Protein AF-A0AAN5HYY8-F1 (afdb_monomer)

Sequence (118 aa):
SGDLLYPIIFTPAMICFRVLIEAVMAIPIGYFVGYDKEEIKSQIMAHLHGGFVFDTQRKRILECFSRFFYHSSMFIYDFRVLAIHPCLWDVSACWTGYPFQVVDDDIWFVVRYGMKFY

pLDDT: mean 82.87, std 8.52, range [39.41, 90.94]

Secondary structure (DSSP, 8-state):
--TTHHHHHHHHHHHHHHHHHIIIIIHHHHHHHTS--S-HHHHHHHIIIIITSS--HHHHHHHHHHHHHHHHHHHHHHHHHHHHSGGGT-TTGGGTTTTS----HHHHHHHHHGGGG-

Solvent-accessible surface area (backbone atoms only — not comparable to full-atom values): 6981 Å² total; per-residue (Å²): 133,65,81,68,52,53,58,64,64,47,45,62,57,51,48,54,53,49,54,51,48,40,48,69,47,48,48,54,50,36,42,75,75,60,78,49,92,68,61,67,69,60,54,38,52,43,42,74,75,53,52,74,74,54,96,41,74,68,43,55,53,47,49,52,48,51,52,50,48,54,52,50,54,51,49,54,51,40,51,52,56,46,71,70,38,63,48,73,83,34,71,71,60,68,57,60,56,67,92,78,50,89,75,55,71,69,58,52,46,33,62,73,58,55,48,73,84,108

Organism: NCBI:txid1317129

Radius of gyration: 19.89 Å; Cα contacts (8 Å, |Δi|>4): 52; chains: 1; bounding box: 47×26×50 Å

Foldseek 3Di:
DCPVVVCVVVVVVVVVVLLVCCLPPVLVVCVVVPVDPDDSVVVSVCSVVCVCPDPDPSNVSSVVVSVVVVLVVLVVLLVVVLVPDVCNVDVVSVPVPPPPDDDDPSNVCCVVPVVVVD

Mean predicted aligned error: 7.83 Å

Structure (mmCIF, N/CA/C/O backbone):
data_AF-A0AAN5HYY8-F1
#
_entry.id   AF-A0AAN5HYY8-F1
#
loop_
_atom_site.group_PDB
_atom_site.id
_atom_site.type_symbol
_atom_site.label_atom_id
_atom_site.label_alt_id
_atom_site.label_comp_id
_atom_site.label_asym_id
_atom_site.label_entity_id
_atom_site.label_seq_id
_atom_site.pdbx_PDB_ins_code
_atom_site.Cartn_x
_atom_site.Cartn_y
_atom_site.Cartn_z
_atom_site.occupancy
_atom_site.B_iso_or_equiv
_atom_site.auth_seq_id
_atom_site.auth_comp_id
_atom_site.auth_asym_id
_atom_site.auth_atom_id
_atom_site.pdbx_PDB_model_num
ATOM 1 N N . SER A 1 1 ? 24.253 12.685 3.478 1.00 56.16 1 SER A N 1
ATOM 2 C CA . SER A 1 1 ? 23.446 12.990 4.682 1.00 56.16 1 SER A CA 1
ATOM 3 C C . SER A 1 1 ? 21.971 13.302 4.408 1.00 56.16 1 SER A C 1
ATOM 5 O O . SER A 1 1 ? 21.238 13.479 5.370 1.00 56.16 1 SER A O 1
ATOM 7 N N . GLY A 1 2 ? 21.507 13.361 3.146 1.00 61.28 2 GLY A N 1
ATOM 8 C CA . GLY A 1 2 ? 20.095 13.623 2.808 1.00 61.28 2 GLY A CA 1
ATOM 9 C C . GLY A 1 2 ? 19.192 12.381 2.767 1.00 61.28 2 GLY A C 1
ATOM 10 O O . GLY A 1 2 ? 17.995 12.501 3.000 1.00 61.28 2 GLY A O 1
ATOM 11 N N . ASP A 1 3 ? 19.756 11.187 2.562 1.00 65.94 3 ASP A N 1
ATOM 12 C CA . ASP A 1 3 ? 18.977 9.948 2.381 1.00 65.94 3 ASP A CA 1
ATOM 13 C C . ASP A 1 3 ? 18.209 9.497 3.630 1.00 65.94 3 ASP A C 1
ATOM 15 O O . ASP A 1 3 ? 17.238 8.757 3.522 1.00 65.94 3 ASP A O 1
ATOM 19 N N . LEU A 1 4 ? 18.602 9.970 4.818 1.00 70.62 4 LEU A N 1
ATOM 20 C CA . LEU A 1 4 ? 17.905 9.666 6.071 1.00 70.62 4 LEU A CA 1
ATOM 21 C C . LEU A 1 4 ? 16.701 10.586 6.331 1.00 70.62 4 LEU A C 1
ATOM 23 O O . LEU A 1 4 ? 15.784 10.202 7.050 1.00 70.62 4 LEU A O 1
ATOM 27 N N . LEU A 1 5 ? 16.685 11.795 5.758 1.00 78.44 5 LEU A N 1
ATOM 28 C CA . LEU A 1 5 ? 15.610 12.771 5.981 1.00 78.44 5 LEU A CA 1
ATOM 29 C C . LEU A 1 5 ? 14.353 12.425 5.183 1.00 78.44 5 LEU A C 1
ATOM 31 O O . LEU A 1 5 ? 13.244 12.587 5.689 1.00 78.44 5 LEU A O 1
ATOM 35 N N . TYR A 1 6 ? 14.526 11.892 3.971 1.00 81.56 6 TYR A N 1
ATOM 36 C CA . TYR A 1 6 ? 13.427 11.418 3.132 1.00 81.56 6 TYR A CA 1
ATOM 37 C C . TYR A 1 6 ? 12.495 10.443 3.871 1.00 81.56 6 TYR A C 1
ATOM 39 O O . TYR A 1 6 ? 11.317 10.762 4.023 1.00 81.56 6 TYR A O 1
ATOM 47 N N . PRO A 1 7 ? 12.959 9.303 4.416 1.00 84.44 7 PRO A N 1
ATOM 48 C CA . PRO A 1 7 ? 12.065 8.381 5.105 1.00 84.44 7 PRO A CA 1
ATOM 49 C C . PRO A 1 7 ? 11.397 9.021 6.326 1.00 84.44 7 PRO A C 1
ATOM 51 O O . PRO A 1 7 ? 10.219 8.767 6.550 1.00 84.44 7 PRO A O 1
ATOM 54 N N . ILE A 1 8 ? 12.074 9.899 7.072 1.00 86.38 8 ILE A N 1
ATOM 55 C CA . ILE A 1 8 ? 11.485 10.562 8.249 1.00 86.38 8 ILE A CA 1
ATOM 56 C C . ILE A 1 8 ? 10.302 11.455 7.858 1.00 86.38 8 ILE A C 1
ATOM 58 O O . ILE A 1 8 ? 9.281 11.447 8.542 1.00 86.38 8 ILE A O 1
ATOM 62 N N . ILE A 1 9 ? 10.411 12.192 6.751 1.00 87.06 9 ILE A N 1
ATOM 63 C CA . ILE A 1 9 ? 9.356 13.104 6.285 1.00 87.06 9 ILE A CA 1
ATOM 64 C C . ILE A 1 9 ? 8.207 12.330 5.625 1.00 87.06 9 ILE A C 1
ATOM 66 O O . ILE A 1 9 ? 7.039 12.656 5.832 1.00 87.06 9 ILE A O 1
ATOM 70 N N . PHE A 1 10 ? 8.515 11.280 4.861 1.00 87.44 10 PHE A N 1
ATOM 71 C CA . PHE A 1 10 ? 7.502 10.497 4.150 1.00 87.44 10 PHE A CA 1
ATOM 72 C C . PHE A 1 10 ? 6.746 9.513 5.054 1.00 87.44 10 PHE A C 1
ATOM 74 O O . PHE A 1 10 ? 5.570 9.245 4.811 1.00 87.44 10 PHE A O 1
ATOM 81 N N . THR A 1 11 ? 7.371 9.011 6.123 1.00 87.81 11 THR A N 1
ATOM 82 C CA . THR A 1 11 ? 6.746 8.061 7.062 1.00 87.81 11 THR A CA 1
ATOM 83 C C . THR A 1 11 ? 5.407 8.547 7.637 1.00 87.81 11 THR A C 1
ATOM 85 O O . THR A 1 11 ? 4.436 7.799 7.530 1.00 87.81 11 THR A O 1
ATOM 88 N N . PRO A 1 12 ? 5.271 9.759 8.212 1.00 89.56 12 PRO A N 1
ATOM 89 C CA . PRO A 1 12 ? 3.988 10.216 8.747 1.00 89.56 12 PRO A CA 1
ATOM 90 C C . PRO A 1 12 ? 2.911 10.324 7.661 1.00 89.56 12 PRO A C 1
ATOM 92 O O . PRO A 1 12 ? 1.778 9.909 7.890 1.00 89.56 12 PRO A O 1
ATOM 95 N N . ALA A 1 13 ? 3.262 10.789 6.458 1.00 89.44 13 ALA A N 1
ATOM 96 C CA . ALA A 1 13 ? 2.329 10.830 5.333 1.00 89.44 13 ALA A CA 1
ATOM 97 C C . ALA A 1 13 ? 1.856 9.418 4.936 1.00 89.44 13 ALA A C 1
ATOM 99 O O . ALA A 1 13 ? 0.659 9.190 4.751 1.00 89.44 13 ALA A O 1
ATOM 100 N N . MET A 1 14 ? 2.776 8.450 4.882 1.00 87.75 14 MET A N 1
ATOM 101 C CA . MET A 1 14 ? 2.452 7.048 4.607 1.00 87.75 14 MET A CA 1
ATOM 102 C C . MET A 1 14 ? 1.589 6.412 5.702 1.00 87.75 14 MET A C 1
ATOM 104 O O . MET A 1 14 ? 0.680 5.646 5.388 1.00 87.75 14 MET A O 1
ATOM 108 N N . ILE A 1 15 ? 1.837 6.730 6.976 1.00 89.31 15 ILE A N 1
ATOM 109 C CA . ILE A 1 15 ? 1.021 6.245 8.097 1.00 89.31 15 ILE A CA 1
ATOM 110 C C . ILE A 1 15 ? -0.398 6.811 8.003 1.00 89.31 15 ILE A C 1
ATOM 112 O O . ILE A 1 15 ? -1.355 6.048 8.122 1.00 89.31 15 ILE A O 1
ATOM 116 N N . CYS A 1 16 ? -0.556 8.108 7.725 1.00 89.50 16 CYS A N 1
ATOM 117 C CA . CYS A 1 16 ? -1.872 8.714 7.518 1.00 89.50 16 CYS A CA 1
ATOM 118 C C . CYS A 1 16 ? -2.622 8.044 6.361 1.00 89.50 16 CYS A C 1
ATOM 120 O O . CYS A 1 16 ? -3.775 7.646 6.517 1.00 89.50 16 CYS A O 1
ATOM 122 N N . PHE A 1 17 ? -1.955 7.857 5.221 1.00 90.31 17 PHE A N 1
ATOM 123 C CA . PHE A 1 17 ? -2.533 7.168 4.068 1.00 90.31 17 PHE A CA 1
ATOM 124 C C . PHE A 1 17 ? -2.967 5.737 4.407 1.00 90.31 17 PHE A C 1
ATOM 126 O O . PHE A 1 17 ? -4.071 5.315 4.062 1.00 90.31 17 PHE A O 1
ATOM 133 N N . ARG A 1 18 ? -2.133 5.010 5.153 1.00 89.31 18 ARG A N 1
ATOM 134 C CA . ARG A 1 18 ? -2.441 3.662 5.628 1.00 89.31 18 ARG A CA 1
ATOM 135 C C . ARG A 1 18 ? -3.675 3.636 6.532 1.00 89.31 18 ARG A C 1
ATOM 137 O O . ARG A 1 18 ? -4.548 2.804 6.310 1.00 89.31 18 ARG A O 1
ATOM 144 N N . VAL A 1 19 ? -3.765 4.534 7.514 1.00 90.56 19 VAL A N 1
ATOM 145 C CA . VAL A 1 19 ? -4.925 4.625 8.422 1.00 90.56 19 VAL A CA 1
ATOM 146 C C . VAL A 1 19 ? -6.204 4.937 7.641 1.00 90.56 19 VAL A C 1
ATOM 148 O O . VAL A 1 19 ? -7.249 4.354 7.918 1.00 90.56 19 VAL A O 1
ATOM 151 N N . LEU A 1 20 ? -6.127 5.793 6.618 1.00 90.94 20 LEU A N 1
ATOM 152 C CA . LEU A 1 20 ? -7.268 6.087 5.748 1.00 90.94 20 LEU A CA 1
ATOM 153 C C . LEU A 1 20 ? -7.698 4.869 4.921 1.00 90.94 20 LEU A C 1
ATOM 155 O O . LEU A 1 20 ? -8.892 4.591 4.837 1.00 90.94 20 LEU A O 1
ATOM 159 N N . ILE A 1 21 ? -6.759 4.108 4.352 1.00 90.88 21 ILE A N 1
ATOM 160 C CA . ILE A 1 21 ? -7.076 2.862 3.633 1.00 90.88 21 ILE A CA 1
ATOM 161 C C . ILE A 1 21 ? -7.698 1.821 4.568 1.00 90.88 21 ILE A C 1
ATOM 163 O O . ILE A 1 21 ? -8.704 1.201 4.213 1.00 90.88 21 ILE A O 1
ATOM 167 N N . GLU A 1 22 ? -7.112 1.625 5.753 1.00 90.88 22 GLU A N 1
ATOM 168 C CA . GLU A 1 22 ? -7.636 0.703 6.764 1.00 90.88 22 GLU A CA 1
ATOM 169 C C . GLU A 1 22 ? -9.076 1.110 7.145 1.00 90.88 22 GLU A C 1
ATOM 171 O O . GLU A 1 22 ? -9.978 0.272 7.136 1.00 90.88 22 GLU A O 1
ATOM 176 N N . ALA A 1 23 ? -9.331 2.404 7.356 1.00 90.00 23 ALA A N 1
ATOM 177 C CA . ALA A 1 23 ? -10.654 2.923 7.696 1.00 90.00 23 ALA A CA 1
ATOM 178 C C . ALA A 1 23 ? -11.694 2.817 6.562 1.00 90.00 23 ALA A C 1
ATOM 180 O O . ALA A 1 23 ? -12.842 2.458 6.821 1.00 90.00 23 ALA A O 1
ATOM 181 N N . VAL A 1 24 ? -11.319 3.141 5.320 1.00 90.69 24 VAL A N 1
ATOM 182 C CA . VAL A 1 24 ? -12.258 3.252 4.186 1.00 90.69 24 VAL A CA 1
ATOM 183 C C . VAL A 1 24 ? -12.507 1.915 3.496 1.00 90.69 24 VAL A C 1
ATOM 185 O O . VAL A 1 24 ? -13.613 1.678 3.020 1.00 90.69 24 VAL A O 1
ATOM 188 N N . MET A 1 25 ? -11.504 1.039 3.421 1.00 90.94 25 MET A N 1
ATOM 189 C CA . MET A 1 25 ? -11.624 -0.237 2.710 1.00 90.94 25 MET A CA 1
ATOM 190 C C . MET A 1 25 ? -11.611 -1.423 3.664 1.00 90.94 25 MET A C 1
ATOM 192 O O . MET A 1 25 ? -12.522 -2.247 3.623 1.00 90.94 25 MET A O 1
ATOM 196 N N . ALA A 1 26 ? -10.618 -1.508 4.549 1.00 89.56 26 ALA A N 1
ATOM 197 C CA . ALA A 1 26 ? -10.414 -2.717 5.341 1.00 89.56 26 ALA A CA 1
ATOM 198 C C . ALA A 1 26 ? -11.535 -2.951 6.367 1.00 89.56 26 ALA A C 1
ATOM 200 O O . ALA A 1 26 ? -12.036 -4.070 6.466 1.00 89.56 26 ALA A O 1
ATOM 201 N N . ILE A 1 27 ? -11.968 -1.908 7.089 1.00 89.38 27 ILE A N 1
ATOM 202 C CA . ILE A 1 27 ? -13.058 -2.016 8.077 1.00 89.38 27 ILE A CA 1
ATOM 203 C C . ILE A 1 27 ? -14.397 -2.381 7.404 1.00 89.38 27 ILE A C 1
ATOM 205 O O . ILE A 1 27 ? -15.021 -3.349 7.846 1.00 89.38 27 ILE A O 1
ATOM 209 N N . PRO A 1 28 ? -14.844 -1.713 6.318 1.00 89.50 28 PRO A N 1
ATOM 210 C CA . PRO A 1 28 ? -16.071 -2.115 5.629 1.00 89.50 28 PRO A CA 1
ATOM 211 C C . PRO A 1 28 ? -16.008 -3.529 5.050 1.00 89.50 28 PRO A C 1
ATOM 213 O O . PRO A 1 28 ? -16.965 -4.286 5.204 1.00 89.50 28 PRO A O 1
ATOM 216 N N . ILE A 1 29 ? -14.884 -3.920 4.438 1.00 89.38 29 ILE A N 1
ATOM 217 C CA . ILE A 1 29 ? -14.694 -5.290 3.937 1.00 89.38 29 ILE A CA 1
ATOM 218 C C . ILE A 1 29 ? -14.780 -6.293 5.096 1.00 89.38 29 ILE A C 1
ATOM 220 O O . ILE A 1 29 ? -15.477 -7.298 4.978 1.00 89.38 29 ILE A O 1
ATOM 224 N N . GLY A 1 30 ? -14.146 -6.005 6.236 1.00 87.38 30 GLY A N 1
ATOM 225 C CA . GLY A 1 30 ? -14.229 -6.835 7.440 1.00 87.38 30 GLY A CA 1
ATOM 226 C C . GLY A 1 30 ? -15.662 -7.000 7.957 1.00 87.38 30 GLY A C 1
ATOM 227 O O . GLY A 1 30 ? -16.058 -8.110 8.317 1.00 87.38 30 GLY A O 1
ATOM 228 N N . TYR A 1 31 ? -16.466 -5.934 7.918 1.00 86.88 31 TYR A N 1
ATOM 229 C CA . TYR A 1 31 ? -17.888 -5.991 8.261 1.00 86.88 31 TYR A CA 1
ATOM 230 C C . TYR A 1 31 ? -18.686 -6.873 7.289 1.00 86.88 31 TYR A C 1
ATOM 232 O O . TYR A 1 31 ? -19.443 -7.732 7.735 1.00 86.88 31 TYR A O 1
ATOM 240 N N . PHE A 1 32 ? -18.482 -6.729 5.973 1.00 87.25 32 PHE A N 1
ATOM 241 C CA . PHE A 1 32 ? -19.158 -7.567 4.969 1.00 87.25 32 PHE A CA 1
ATOM 242 C C . PHE A 1 32 ? -18.780 -9.049 5.067 1.00 87.25 32 PHE A C 1
ATOM 244 O O . PHE A 1 32 ? -19.620 -9.913 4.827 1.00 87.25 32 PHE A O 1
ATOM 251 N N . VAL A 1 33 ? -17.536 -9.350 5.445 1.00 88.19 33 VAL A N 1
ATOM 252 C CA . VAL A 1 33 ? -17.065 -10.723 5.695 1.00 88.19 33 VAL A CA 1
ATOM 253 C C . VAL A 1 33 ? -17.603 -11.275 7.029 1.00 88.19 33 VAL A C 1
ATOM 255 O O . VAL A 1 33 ? -17.581 -12.482 7.253 1.00 88.19 33 VAL A O 1
ATOM 258 N N . GLY A 1 34 ? -18.141 -10.418 7.903 1.00 84.88 34 GLY A N 1
ATOM 259 C CA . GLY A 1 34 ? -18.726 -10.809 9.187 1.00 84.88 34 GLY A CA 1
ATOM 260 C C . GLY A 1 34 ? -17.711 -10.958 10.322 1.00 84.88 34 GLY A C 1
ATOM 261 O O . GLY A 1 34 ? -18.014 -11.608 11.322 1.00 84.88 34 GLY A O 1
ATOM 262 N N . TYR A 1 35 ? -16.518 -10.364 10.188 1.00 78.25 35 TYR A N 1
ATOM 263 C CA . TYR A 1 35 ? -15.490 -10.386 11.237 1.00 78.25 35 TYR A CA 1
ATOM 264 C C . TYR A 1 35 ? -15.897 -9.595 12.484 1.00 78.25 35 TYR A C 1
ATOM 266 O O . TYR A 1 35 ? -15.512 -9.966 13.589 1.00 78.25 35 TYR A O 1
ATOM 274 N N . ASP A 1 36 ? -16.694 -8.538 12.317 1.00 75.00 36 ASP A N 1
ATOM 275 C CA . ASP A 1 36 ? -17.148 -7.675 13.403 1.00 75.00 36 ASP A CA 1
ATOM 276 C C . ASP A 1 36 ? -18.651 -7.397 13.293 1.00 75.00 36 ASP A C 1
ATOM 278 O O . ASP A 1 36 ? -19.164 -7.076 12.222 1.00 75.00 36 ASP A O 1
ATOM 282 N N . LYS A 1 37 ? -19.359 -7.500 14.424 1.00 75.62 37 LYS A N 1
ATOM 283 C CA . LYS A 1 37 ? -20.817 -7.280 14.520 1.00 75.62 37 LYS A CA 1
ATOM 284 C C . LYS A 1 37 ? -21.195 -5.860 14.954 1.00 75.62 37 LYS A C 1
ATOM 286 O O . LYS A 1 37 ? -22.376 -5.537 15.030 1.00 75.62 37 LYS A O 1
ATOM 291 N N . GLU A 1 38 ? -20.206 -5.034 15.282 1.00 81.38 38 GLU A N 1
ATOM 292 C CA . GLU A 1 38 ? -20.409 -3.656 15.727 1.00 81.38 38 GLU A CA 1
ATOM 293 C C . GLU A 1 38 ? -20.770 -2.733 14.560 1.00 81.38 38 GLU A C 1
ATOM 295 O O . GLU A 1 38 ? -20.424 -2.989 13.406 1.00 81.38 38 GLU A O 1
ATOM 300 N N . GLU A 1 39 ? -21.418 -1.609 14.861 1.00 86.50 39 GLU A N 1
ATOM 301 C CA . GLU A 1 39 ? -21.736 -0.600 13.855 1.00 86.50 39 GLU A CA 1
ATOM 302 C C . GLU A 1 39 ? -20.458 -0.046 13.201 1.00 86.50 39 GLU A C 1
ATOM 304 O O . GLU A 1 39 ? -19.555 0.446 13.883 1.00 86.50 39 G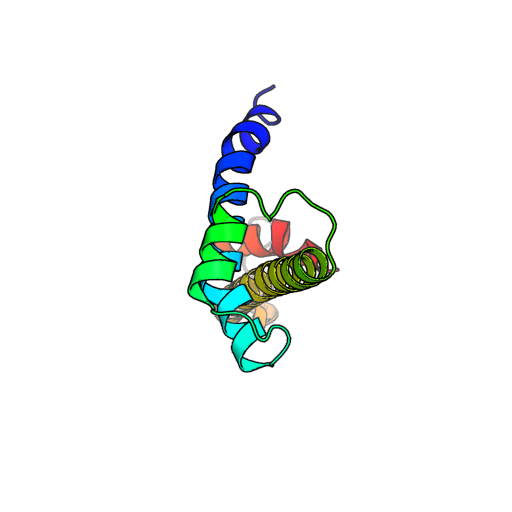LU A O 1
ATOM 309 N N . ILE A 1 40 ? -20.401 -0.083 11.863 1.00 85.44 40 ILE A N 1
ATOM 310 C CA . ILE A 1 40 ? -19.234 0.315 11.052 1.00 85.44 40 ILE A CA 1
ATOM 311 C C . ILE A 1 40 ? -18.702 1.698 11.458 1.00 85.44 40 ILE A C 1
ATOM 313 O O . ILE A 1 40 ? -17.494 1.896 11.577 1.00 85.44 40 ILE A O 1
ATOM 317 N N . LYS A 1 41 ? -19.601 2.659 11.709 1.00 86.88 41 LYS A N 1
ATOM 318 C CA . LYS A 1 41 ? -19.234 4.036 12.076 1.00 86.88 41 LYS A CA 1
ATOM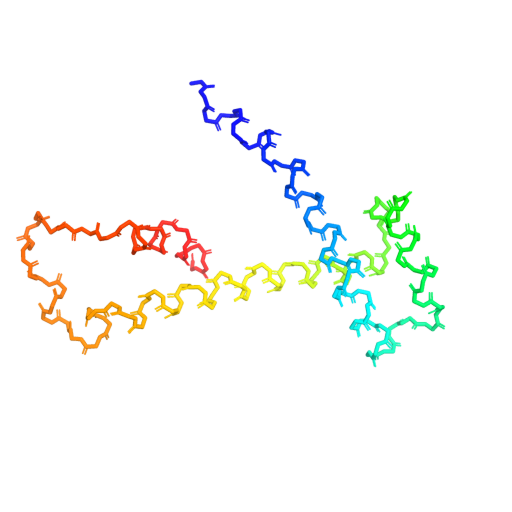 319 C C . LYS A 1 41 ? -18.444 4.095 13.378 1.00 86.88 41 LYS A C 1
ATOM 321 O O . LYS A 1 41 ? -17.457 4.822 13.458 1.00 86.88 41 LYS A O 1
ATOM 326 N N . SER A 1 42 ? -18.857 3.311 14.372 1.00 86.88 42 SER A N 1
ATOM 327 C CA . SER A 1 42 ? -18.173 3.237 15.663 1.00 86.88 42 SER A CA 1
ATOM 328 C C . SER A 1 42 ? -16.769 2.652 15.499 1.00 86.88 42 SER A C 1
ATOM 330 O O . SER A 1 42 ? -15.800 3.197 16.025 1.00 86.88 42 SER A O 1
ATOM 332 N N . GLN A 1 43 ? -16.628 1.615 14.667 1.00 84.69 43 GLN A N 1
ATOM 333 C CA . GLN A 1 43 ? -15.335 0.989 14.386 1.00 84.69 43 GLN A CA 1
ATOM 334 C C . GLN A 1 43 ? -14.366 1.934 13.663 1.00 84.69 43 GLN A C 1
ATOM 336 O O . GLN A 1 43 ? -13.194 2.014 14.035 1.00 84.69 43 GLN A O 1
ATOM 341 N N . ILE A 1 44 ? -14.852 2.679 12.664 1.00 88.38 44 ILE A N 1
ATOM 342 C CA . ILE A 1 44 ? -14.053 3.675 11.936 1.00 88.38 44 ILE A CA 1
ATOM 343 C C . ILE A 1 44 ? -13.595 4.787 12.884 1.00 88.38 44 ILE A C 1
ATOM 345 O O . ILE A 1 44 ? -12.411 5.122 12.913 1.00 88.38 44 ILE A O 1
ATOM 349 N N . MET A 1 45 ? -14.504 5.328 13.700 1.00 87.69 45 MET A N 1
ATOM 350 C CA . MET A 1 45 ? -14.170 6.390 14.654 1.00 87.69 45 MET A CA 1
ATOM 351 C C . MET A 1 45 ? -13.197 5.913 15.736 1.00 87.69 45 MET A C 1
ATOM 353 O O . MET A 1 45 ? -12.279 6.649 16.094 1.00 87.69 45 MET A O 1
ATOM 357 N N . ALA A 1 46 ? -13.352 4.682 16.229 1.00 85.69 46 ALA A N 1
ATOM 358 C CA . ALA A 1 46 ? -12.413 4.079 17.171 1.00 85.69 46 ALA A CA 1
ATOM 359 C C . ALA A 1 46 ? -11.023 3.885 16.542 1.00 85.69 46 ALA A C 1
ATOM 361 O O . ALA A 1 46 ? -10.009 4.143 17.190 1.00 85.69 46 ALA A O 1
ATOM 362 N N . HIS A 1 47 ? -10.961 3.482 15.271 1.00 87.00 47 HIS A N 1
ATOM 363 C CA . HIS A 1 47 ? -9.699 3.336 14.550 1.00 87.00 47 HIS A CA 1
ATOM 364 C C . HIS A 1 47 ? -8.994 4.687 14.344 1.00 87.00 47 HIS A C 1
ATOM 366 O O . HIS A 1 47 ? -7.803 4.797 14.633 1.00 87.00 47 HIS A O 1
ATOM 372 N N . LEU A 1 48 ? -9.730 5.726 13.932 1.00 85.81 48 LEU A N 1
ATOM 373 C CA . LEU A 1 48 ? -9.194 7.076 13.709 1.00 85.81 48 LEU A CA 1
ATOM 374 C C . LEU A 1 48 ? -8.699 7.752 14.999 1.00 85.81 48 LEU A C 1
ATOM 376 O O . LEU A 1 48 ? -7.701 8.467 14.964 1.00 85.81 48 LEU A O 1
ATOM 380 N N . HIS A 1 49 ? -9.338 7.493 16.144 1.00 86.62 49 HIS A N 1
ATOM 381 C CA . HIS A 1 49 ? -8.948 8.058 17.444 1.00 86.62 49 HIS A CA 1
ATOM 382 C C . HIS A 1 49 ? -7.832 7.289 18.175 1.00 86.62 49 HIS A C 1
ATOM 384 O O . HIS A 1 49 ? -7.635 7.485 19.373 1.00 86.62 49 HIS A O 1
ATOM 390 N N . GLY A 1 50 ? -7.082 6.425 17.486 1.00 79.31 50 GLY A N 1
ATOM 391 C CA . GLY A 1 50 ? -5.931 5.735 18.086 1.00 79.31 50 GLY A CA 1
ATOM 392 C C . GLY A 1 50 ? -6.137 4.248 18.358 1.00 79.31 50 GLY A C 1
ATOM 393 O O . GLY A 1 50 ? -5.240 3.597 18.891 1.00 79.31 50 GLY A O 1
ATOM 394 N N . GLY A 1 51 ? -7.253 3.660 17.916 1.00 76.69 51 GLY A N 1
ATOM 395 C CA . GLY A 1 51 ? -7.463 2.207 17.942 1.00 76.69 51 GLY A CA 1
ATOM 396 C C . GLY A 1 51 ? -6.443 1.410 17.114 1.00 76.69 51 GLY A C 1
ATOM 397 O O . GLY A 1 51 ? -6.410 0.187 17.194 1.00 76.69 51 GLY A O 1
ATOM 398 N N . PHE A 1 52 ? -5.588 2.085 16.336 1.00 75.12 52 PHE A N 1
ATOM 399 C CA . PHE A 1 52 ? -4.476 1.481 15.602 1.00 75.12 52 PHE A CA 1
ATOM 400 C C . PHE A 1 52 ? -3.232 1.184 16.459 1.00 75.12 52 PHE A C 1
ATOM 402 O O . PHE A 1 52 ? -2.334 0.504 15.963 1.00 75.12 52 PHE A O 1
ATOM 409 N N . VAL A 1 53 ? -3.154 1.702 17.692 1.00 78.50 53 VAL A N 1
ATOM 410 C CA . VAL A 1 53 ? -1.962 1.603 18.561 1.00 78.50 53 VAL A CA 1
ATOM 411 C C . VAL A 1 53 ? -1.933 0.299 19.366 1.00 78.50 53 VAL A C 1
ATOM 413 O O . VAL A 1 53 ? -0.861 -0.209 19.683 1.00 78.50 53 VAL A O 1
ATOM 416 N N . PHE A 1 54 ? -3.099 -0.260 19.694 1.00 79.50 54 PHE A N 1
ATOM 417 C CA . PHE A 1 54 ? -3.203 -1.440 20.553 1.00 79.50 54 PHE A CA 1
ATOM 418 C C . PHE A 1 54 ? -3.103 -2.749 19.754 1.00 79.50 54 PHE A C 1
ATOM 420 O O . PHE A 1 54 ? -3.770 -2.908 18.727 1.00 79.50 54 PHE A O 1
ATOM 427 N N . ASP A 1 55 ? -2.317 -3.713 20.254 1.00 78.69 55 ASP A N 1
ATOM 428 C CA . ASP A 1 55 ? -2.233 -5.065 19.679 1.00 78.69 55 ASP A CA 1
ATOM 429 C C . ASP A 1 55 ? -3.522 -5.837 19.980 1.00 78.69 55 ASP A C 1
ATOM 431 O O . ASP A 1 55 ? -3.726 -6.398 21.056 1.00 78.69 55 ASP A O 1
ATOM 435 N N . THR A 1 56 ? -4.428 -5.812 19.011 1.00 83.81 56 THR A N 1
ATOM 436 C CA . THR A 1 56 ? -5.718 -6.500 19.046 1.00 83.81 56 THR A CA 1
ATOM 437 C C . THR A 1 56 ? -5.825 -7.432 17.846 1.00 83.81 56 THR A C 1
ATOM 439 O O . THR A 1 56 ? -5.179 -7.226 16.816 1.00 83.81 56 THR A O 1
ATOM 442 N N . GLN A 1 57 ? -6.693 -8.446 17.925 1.00 83.44 57 GLN A N 1
ATOM 443 C CA . GLN A 1 57 ? -6.960 -9.328 16.782 1.00 83.44 57 GLN A CA 1
ATOM 444 C C . GLN A 1 57 ? -7.387 -8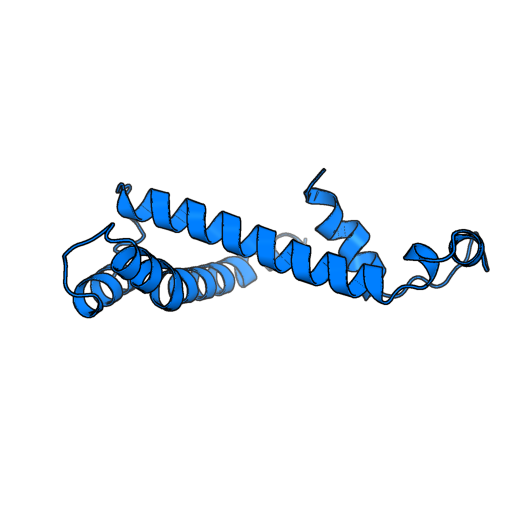.530 15.538 1.00 83.44 57 GLN A C 1
ATOM 446 O O . GLN A 1 57 ? -6.897 -8.798 14.441 1.00 83.44 57 GLN A O 1
ATOM 451 N N . ARG A 1 58 ? -8.227 -7.499 15.718 1.00 80.12 58 ARG A N 1
ATOM 452 C CA . ARG A 1 58 ? -8.636 -6.581 14.645 1.00 80.12 58 ARG A CA 1
ATOM 453 C C . ARG A 1 58 ? -7.422 -5.891 14.016 1.00 80.12 58 ARG A C 1
ATOM 455 O O . ARG A 1 58 ? -7.313 -5.861 12.793 1.00 80.12 58 ARG A O 1
ATOM 462 N N . LYS A 1 59 ? -6.470 -5.399 14.820 1.00 85.00 59 LYS A N 1
ATOM 463 C CA . LYS A 1 59 ? -5.261 -4.745 14.296 1.00 85.00 59 LYS A CA 1
ATOM 464 C C . LYS A 1 59 ? -4.406 -5.685 13.445 1.00 85.00 59 LYS A C 1
ATOM 466 O O . LYS A 1 59 ? -3.950 -5.277 12.380 1.00 85.00 59 LYS A O 1
ATOM 471 N N . ARG A 1 60 ? -4.249 -6.945 13.855 1.00 86.50 60 ARG A N 1
ATOM 472 C CA . ARG A 1 60 ? -3.501 -7.953 13.080 1.00 86.50 60 ARG A CA 1
ATOM 473 C C . ARG A 1 60 ? -4.150 -8.237 11.723 1.00 86.50 60 ARG A C 1
ATOM 475 O O . ARG A 1 60 ? -3.452 -8.329 10.718 1.00 86.50 60 ARG A O 1
ATOM 482 N N . ILE A 1 61 ? -5.482 -8.313 11.673 1.00 86.56 61 ILE A N 1
ATOM 483 C CA . ILE A 1 61 ? -6.227 -8.472 10.412 1.00 86.56 61 ILE A CA 1
ATOM 484 C C . ILE A 1 61 ? -6.021 -7.247 9.512 1.00 86.56 61 ILE A C 1
ATOM 486 O O . ILE A 1 61 ? -5.720 -7.400 8.328 1.00 86.56 61 ILE A O 1
ATOM 490 N N . LEU A 1 62 ? -6.120 -6.038 10.073 1.00 87.94 62 LEU A N 1
ATOM 491 C CA . LEU A 1 62 ? -5.874 -4.789 9.343 1.00 87.94 62 LEU A CA 1
ATOM 492 C C . LEU A 1 62 ? -4.430 -4.697 8.822 1.00 87.94 62 LEU A C 1
ATOM 494 O O . LEU A 1 62 ? -4.207 -4.244 7.703 1.00 87.94 62 LEU A O 1
ATOM 498 N N . GLU A 1 63 ? -3.448 -5.183 9.583 1.00 87.75 63 GLU A N 1
ATOM 499 C CA . GLU A 1 63 ? -2.052 -5.287 9.145 1.00 87.75 63 GLU A CA 1
ATOM 500 C C . GLU A 1 63 ? -1.868 -6.259 7.984 1.00 87.75 63 GLU A C 1
ATOM 502 O O . GLU A 1 63 ? -1.198 -5.920 7.006 1.00 87.75 63 GLU A O 1
ATOM 507 N N . CYS A 1 64 ? -2.479 -7.442 8.061 1.00 89.00 64 CYS A N 1
ATOM 508 C CA . CYS A 1 64 ? -2.488 -8.397 6.957 1.00 89.00 64 CYS A CA 1
ATOM 509 C C . CYS A 1 64 ? -3.131 -7.790 5.707 1.00 89.00 64 CYS A C 1
ATOM 511 O O . CYS A 1 64 ? -2.554 -7.889 4.625 1.00 89.00 64 CYS A O 1
ATOM 513 N N . PHE A 1 65 ? -4.269 -7.107 5.857 1.00 90.38 65 PHE A N 1
ATOM 514 C CA . PHE A 1 65 ? -4.923 -6.410 4.753 1.00 90.38 65 PHE A CA 1
ATOM 515 C C . PHE A 1 65 ? -4.024 -5.324 4.159 1.00 90.38 65 PHE A C 1
ATOM 517 O O . PHE A 1 65 ? -3.851 -5.274 2.947 1.00 90.38 65 PHE A O 1
ATOM 524 N N . SER A 1 66 ? -3.409 -4.479 4.991 1.00 87.69 66 SER A N 1
ATOM 525 C CA . SER A 1 66 ? -2.534 -3.400 4.525 1.00 87.69 66 SER A CA 1
ATOM 526 C C . SER A 1 66 ? -1.309 -3.937 3.778 1.00 87.69 66 SER A C 1
ATOM 528 O O . SER A 1 66 ? -0.959 -3.390 2.731 1.00 87.69 66 SER A O 1
ATOM 530 N N . ARG A 1 67 ? -0.690 -5.024 4.263 1.00 89.19 67 ARG A N 1
ATOM 531 C CA . ARG A 1 67 ? 0.414 -5.699 3.559 1.00 89.19 67 ARG A CA 1
ATOM 532 C C . ARG A 1 67 ? -0.052 -6.271 2.228 1.00 89.19 67 ARG A C 1
ATOM 534 O O . ARG A 1 67 ? 0.580 -6.025 1.206 1.00 89.19 67 ARG A O 1
ATOM 541 N N . PHE A 1 68 ? -1.173 -6.988 2.229 1.00 90.19 68 PHE A N 1
ATOM 542 C CA . PHE A 1 68 ? -1.748 -7.549 1.012 1.00 90.19 68 PHE A CA 1
ATOM 543 C C . PHE A 1 68 ? -2.076 -6.460 -0.016 1.00 90.19 68 PHE A C 1
ATOM 545 O O . PHE A 1 68 ? -1.738 -6.604 -1.189 1.00 90.19 68 PHE A O 1
ATOM 552 N N . PHE A 1 69 ? -2.677 -5.353 0.424 1.00 90.62 69 PHE A N 1
ATOM 553 C CA . PHE A 1 69 ? -3.031 -4.224 -0.428 1.00 90.62 69 PHE A CA 1
ATOM 554 C C . PHE A 1 69 ? -1.793 -3.581 -1.056 1.00 90.62 69 PHE A C 1
ATOM 556 O O . PHE A 1 69 ? -1.753 -3.423 -2.272 1.00 90.62 69 PHE A O 1
ATO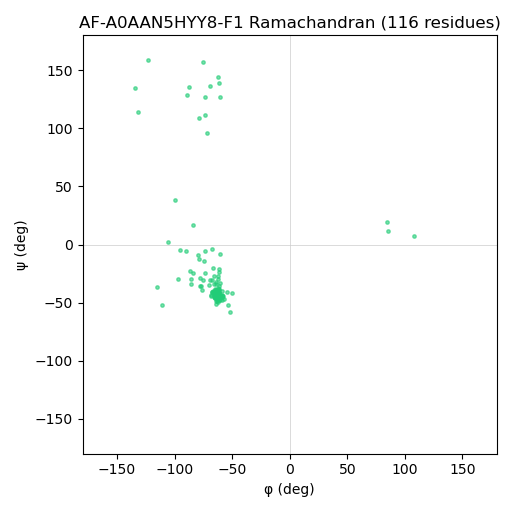M 563 N N . TYR A 1 70 ? -0.769 -3.282 -0.250 1.00 88.12 70 TYR A N 1
ATOM 564 C CA . TYR A 1 70 ? 0.495 -2.719 -0.734 1.00 88.12 70 TYR A CA 1
ATOM 565 C C . TYR A 1 70 ? 1.158 -3.619 -1.783 1.00 88.12 70 TYR A C 1
ATOM 567 O O . TYR A 1 70 ? 1.564 -3.162 -2.851 1.00 88.12 70 TYR A O 1
ATOM 575 N N . HIS A 1 71 ? 1.230 -4.919 -1.495 1.00 87.62 71 HIS A N 1
ATOM 576 C CA . HIS A 1 71 ? 1.845 -5.874 -2.403 1.00 87.62 71 HIS A CA 1
ATOM 577 C C . HIS A 1 71 ? 1.039 -6.048 -3.694 1.00 87.62 71 HIS A C 1
ATOM 579 O O . HIS A 1 71 ? 1.611 -6.063 -4.781 1.00 87.62 71 HIS A O 1
ATOM 585 N N . SER A 1 72 ? -0.289 -6.095 -3.593 1.00 89.81 72 SER A N 1
ATOM 586 C CA . SER A 1 72 ? -1.171 -6.209 -4.757 1.00 89.81 72 SER A CA 1
ATOM 587 C C . SER A 1 72 ? -1.126 -4.959 -5.634 1.00 89.81 72 SER A C 1
ATOM 589 O O . SER A 1 72 ? -1.100 -5.077 -6.856 1.00 89.81 72 SER A O 1
ATOM 591 N N . SER A 1 73 ? -1.084 -3.759 -5.043 1.00 89.25 73 SER A N 1
ATOM 592 C CA . SER A 1 73 ? -1.013 -2.515 -5.815 1.00 89.25 73 SER A CA 1
ATOM 593 C C . SER A 1 73 ? 0.312 -2.384 -6.561 1.00 89.25 73 SER A C 1
ATOM 595 O O . SER A 1 73 ? 0.313 -1.980 -7.722 1.00 89.25 73 SER A O 1
ATOM 597 N N . MET A 1 74 ? 1.421 -2.763 -5.917 1.00 86.50 74 MET A N 1
ATOM 598 C CA . MET A 1 74 ? 2.735 -2.776 -6.557 1.00 86.50 74 MET A CA 1
ATOM 599 C C . MET A 1 74 ? 2.780 -3.811 -7.689 1.00 86.50 74 MET A C 1
ATOM 601 O O . MET A 1 74 ? 3.158 -3.472 -8.802 1.00 86.50 74 MET A O 1
ATOM 605 N N . PHE A 1 75 ? 2.265 -5.024 -7.458 1.00 86.94 75 PHE A N 1
ATOM 606 C CA . PHE A 1 75 ? 2.184 -6.061 -8.489 1.00 86.94 75 PHE A CA 1
ATOM 607 C C . PHE A 1 75 ? 1.369 -5.621 -9.715 1.00 86.94 75 PHE A C 1
ATOM 609 O O . PHE A 1 75 ? 1.787 -5.837 -10.850 1.00 86.94 75 PHE A O 1
ATOM 616 N N . ILE A 1 76 ? 0.211 -4.981 -9.511 1.00 89.81 76 ILE A N 1
ATOM 617 C CA . ILE A 1 76 ? -0.623 -4.481 -10.616 1.00 89.81 76 ILE A CA 1
ATOM 618 C C . ILE A 1 76 ? 0.110 -3.388 -11.406 1.00 89.81 76 ILE A C 1
ATOM 620 O O . ILE A 1 76 ? 0.005 -3.354 -12.633 1.00 89.81 76 ILE A O 1
ATOM 624 N N . TYR A 1 77 ? 0.831 -2.497 -10.721 1.00 89.50 77 TYR A N 1
ATOM 625 C CA . TYR A 1 77 ? 1.640 -1.468 -11.369 1.00 89.50 77 TYR A CA 1
ATOM 626 C C . TYR A 1 77 ? 2.778 -2.095 -12.189 1.00 89.50 77 TYR A C 1
ATOM 628 O O . TYR A 1 77 ? 2.875 -1.829 -13.388 1.00 89.50 77 TYR A O 1
ATOM 636 N N . ASP A 1 78 ? 3.554 -2.996 -11.582 1.00 86.38 78 ASP A N 1
ATOM 637 C CA . ASP A 1 78 ? 4.675 -3.682 -12.229 1.00 86.38 78 ASP A CA 1
ATOM 638 C C . ASP A 1 78 ? 4.204 -4.464 -13.462 1.00 86.38 78 ASP A C 1
ATOM 640 O O . ASP A 1 78 ? 4.791 -4.360 -14.541 1.00 86.38 78 ASP A O 1
ATOM 644 N N . PHE A 1 79 ? 3.087 -5.188 -13.340 1.00 86.81 79 PHE A N 1
ATOM 645 C CA . PHE A 1 79 ? 2.496 -5.926 -14.453 1.00 86.81 79 PHE A CA 1
ATOM 646 C C . PHE A 1 79 ? 2.088 -5.002 -15.606 1.00 86.81 79 PHE A C 1
ATOM 648 O O . PHE A 1 79 ? 2.324 -5.333 -16.765 1.00 86.81 79 PHE A O 1
ATOM 655 N N . ARG A 1 80 ? 1.498 -3.833 -15.316 1.00 89.75 80 ARG A N 1
ATOM 656 C CA . ARG A 1 80 ? 1.106 -2.873 -16.360 1.00 89.75 80 ARG A CA 1
ATOM 657 C C . ARG A 1 80 ? 2.307 -2.302 -17.101 1.00 89.75 80 ARG A C 1
ATOM 659 O O . ARG A 1 80 ? 2.270 -2.249 -18.327 1.00 89.75 80 ARG A O 1
ATOM 666 N N . VAL A 1 81 ? 3.348 -1.893 -16.380 1.00 88.00 81 VAL A N 1
ATOM 667 C CA . VAL A 1 81 ? 4.567 -1.337 -16.987 1.00 88.00 81 VAL A CA 1
ATOM 668 C C . VAL A 1 81 ? 5.259 -2.391 -17.851 1.00 88.00 81 VAL A C 1
ATOM 670 O O . VAL A 1 81 ? 5.593 -2.121 -19.004 1.00 88.00 81 VAL A O 1
ATOM 673 N N . LEU A 1 82 ? 5.397 -3.619 -17.343 1.00 83.94 82 LEU A N 1
ATOM 674 C CA . LEU A 1 82 ? 5.992 -4.717 -18.106 1.00 83.94 82 LEU A CA 1
ATOM 675 C C . LEU A 1 82 ? 5.155 -5.086 -19.334 1.00 83.94 82 LEU A C 1
ATOM 677 O O . LEU A 1 82 ? 5.725 -5.333 -20.390 1.00 83.94 82 LEU A O 1
ATOM 681 N N . ALA A 1 83 ? 3.822 -5.087 -19.231 1.00 86.75 83 ALA A N 1
ATOM 682 C CA . ALA A 1 83 ? 2.939 -5.409 -20.352 1.00 86.75 83 ALA A CA 1
ATOM 683 C C . ALA A 1 83 ? 3.035 -4.404 -21.510 1.00 86.75 83 ALA A C 1
ATOM 685 O O . ALA A 1 83 ? 2.864 -4.792 -22.667 1.00 86.75 83 ALA A O 1
ATOM 686 N N . ILE A 1 84 ? 3.301 -3.130 -21.202 1.00 86.81 84 ILE A N 1
ATOM 687 C CA . ILE A 1 84 ? 3.507 -2.072 -22.201 1.00 86.81 84 ILE A CA 1
ATOM 688 C C . ILE A 1 84 ? 4.887 -2.204 -22.854 1.00 86.81 84 ILE A C 1
ATOM 690 O O . ILE A 1 84 ? 5.052 -1.859 -24.025 1.00 86.81 84 ILE A O 1
ATOM 694 N N . HIS A 1 85 ? 5.878 -2.713 -22.122 1.00 83.31 85 HIS A N 1
ATOM 695 C CA . HIS A 1 85 ? 7.241 -2.759 -22.616 1.00 83.31 85 HIS A CA 1
ATOM 696 C C . HIS A 1 85 ? 7.427 -3.851 -23.691 1.00 83.31 85 HIS A C 1
ATOM 698 O O . HIS A 1 85 ? 7.139 -5.025 -23.437 1.00 83.31 85 HIS A O 1
ATOM 704 N N . PRO A 1 86 ? 7.960 -3.519 -24.886 1.00 81.94 86 PRO A N 1
ATOM 705 C CA . PRO A 1 86 ? 8.068 -4.468 -26.000 1.00 81.94 86 PRO A CA 1
ATOM 706 C C . PRO A 1 86 ? 8.963 -5.669 -25.676 1.00 81.94 86 PRO A C 1
ATOM 708 O O . PRO A 1 86 ? 8.726 -6.764 -26.179 1.00 81.94 86 PRO A O 1
ATOM 711 N N . CYS A 1 87 ? 9.933 -5.495 -24.776 1.00 74.81 87 CYS A N 1
ATOM 712 C CA . CYS A 1 87 ? 10.821 -6.563 -24.318 1.00 74.81 87 CYS A CA 1
ATOM 713 C C . CYS A 1 87 ? 10.109 -7.729 -23.624 1.00 74.81 87 CYS A C 1
ATOM 715 O O . CYS A 1 87 ? 10.690 -8.807 -23.523 1.00 74.81 87 CYS A O 1
ATOM 717 N N . LEU A 1 88 ? 8.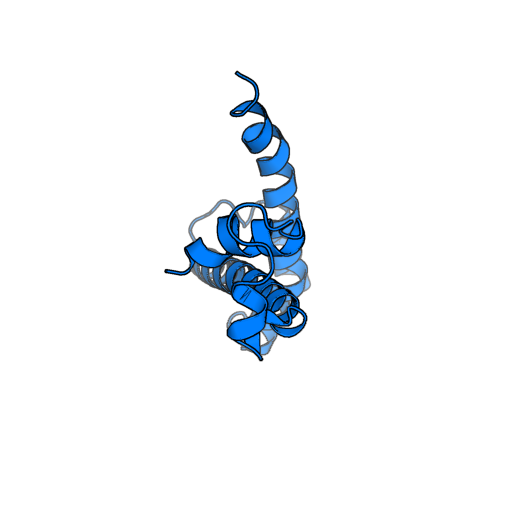885 -7.535 -23.116 1.00 79.94 88 LEU A N 1
ATOM 718 C CA . LEU A 1 88 ? 8.120 -8.641 -22.540 1.00 79.94 88 LEU A CA 1
ATOM 719 C C . LEU A 1 88 ? 7.650 -9.620 -23.626 1.00 79.94 88 LEU A C 1
ATOM 721 O O . LEU A 1 88 ? 7.582 -10.823 -23.388 1.00 79.94 88 LEU A O 1
ATOM 725 N N . TRP A 1 89 ? 7.328 -9.101 -24.810 1.00 84.25 89 TRP A N 1
ATOM 726 C CA . TRP A 1 89 ? 6.750 -9.873 -25.909 1.00 84.25 89 TRP A CA 1
ATOM 727 C C . TRP A 1 89 ? 7.798 -10.327 -26.927 1.00 84.25 89 TRP A C 1
ATOM 729 O O . TRP A 1 89 ? 7.631 -11.380 -27.541 1.00 84.25 89 TRP A O 1
ATOM 739 N N . ASP A 1 90 ? 8.881 -9.565 -27.089 1.00 86.81 90 ASP A N 1
ATOM 740 C CA . ASP A 1 90 ? 9.969 -9.866 -28.016 1.00 86.81 90 ASP A CA 1
ATOM 741 C C . ASP A 1 90 ? 11.336 -9.731 -27.333 1.00 86.81 90 ASP A C 1
ATOM 743 O O . ASP A 1 90 ? 11.788 -8.642 -26.977 1.00 86.81 90 ASP A O 1
ATOM 747 N N . VAL A 1 91 ? 12.029 -10.863 -27.199 1.00 83.38 91 VAL A N 1
ATOM 748 C CA . VAL A 1 91 ? 13.360 -10.936 -26.581 1.00 83.38 91 VAL A CA 1
ATOM 749 C C . VAL A 1 91 ? 14.409 -10.195 -27.411 1.00 83.38 91 VAL A C 1
ATOM 751 O O . VAL A 1 91 ? 15.400 -9.725 -26.855 1.00 83.38 91 VAL A O 1
ATOM 754 N N . SER A 1 92 ? 14.224 -10.062 -28.727 1.00 83.69 92 SER A N 1
ATOM 755 C CA . SER A 1 92 ? 15.184 -9.357 -29.584 1.00 83.69 92 SER A CA 1
ATOM 756 C C . SER A 1 92 ? 15.196 -7.846 -29.317 1.00 83.69 92 SER A C 1
ATOM 758 O O . SER A 1 92 ? 16.259 -7.219 -29.354 1.00 83.69 92 SER A O 1
ATOM 760 N N . ALA A 1 93 ? 14.051 -7.281 -28.916 1.00 80.31 93 ALA A N 1
ATOM 761 C CA . ALA A 1 93 ? 13.930 -5.881 -28.520 1.00 80.31 93 ALA A CA 1
ATOM 762 C C . ALA A 1 93 ? 14.790 -5.549 -27.284 1.00 80.31 93 ALA A C 1
ATOM 764 O O . ALA A 1 93 ? 15.327 -4.445 -27.203 1.00 80.31 93 ALA A O 1
ATOM 765 N N . CYS A 1 94 ? 15.023 -6.517 -26.385 1.00 77.50 94 CYS A N 1
ATOM 766 C CA . CYS A 1 94 ? 15.853 -6.357 -25.180 1.00 77.50 94 CYS A CA 1
ATOM 767 C C . CYS A 1 94 ? 17.315 -6.016 -25.459 1.00 77.50 94 CYS A C 1
ATOM 769 O O . CYS A 1 94 ? 18.000 -5.513 -24.573 1.00 77.50 94 CYS A O 1
ATOM 771 N N . TRP A 1 95 ? 17.806 -6.355 -26.649 1.00 80.69 95 TRP A N 1
ATOM 772 C CA . TRP A 1 95 ? 19.218 -6.219 -27.008 1.00 80.69 95 TRP A CA 1
ATOM 773 C C . TRP A 1 95 ? 19.469 -5.047 -27.956 1.00 80.69 95 TRP A C 1
ATOM 775 O O . TRP A 1 95 ? 20.603 -4.817 -28.381 1.00 80.69 95 TRP A O 1
ATOM 785 N N . THR A 1 96 ? 18.425 -4.286 -28.291 1.00 79.25 96 THR A N 1
ATOM 786 C CA . THR A 1 96 ? 18.543 -3.162 -29.219 1.00 79.25 96 THR A CA 1
ATOM 787 C C . THR A 1 96 ? 19.263 -2.001 -28.535 1.00 79.25 96 THR A C 1
ATOM 789 O O . THR A 1 96 ? 18.731 -1.372 -27.628 1.00 79.25 96 THR A O 1
ATOM 792 N N . GLY A 1 97 ? 20.487 -1.700 -28.978 1.00 77.88 97 G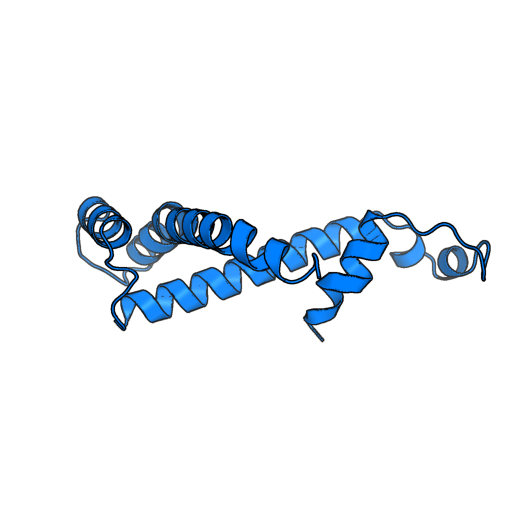LY A N 1
ATOM 793 C CA . GLY A 1 97 ? 21.288 -0.601 -28.424 1.00 77.88 97 GLY A CA 1
ATOM 794 C C . GLY A 1 97 ? 22.114 -0.960 -27.183 1.00 77.88 97 GLY A C 1
ATOM 795 O O . GLY A 1 97 ? 22.677 -0.068 -26.550 1.00 77.88 97 GLY A O 1
ATOM 796 N N . TYR A 1 98 ? 22.243 -2.246 -26.844 1.00 79.25 98 TYR A N 1
ATOM 797 C CA . TYR A 1 98 ? 23.148 -2.698 -25.784 1.00 79.25 98 TYR A CA 1
ATOM 798 C C . TYR A 1 98 ? 24.622 -2.351 -26.115 1.00 79.25 98 TYR A C 1
ATOM 800 O O . TYR A 1 98 ? 25.036 -2.520 -27.265 1.00 79.25 98 TYR A O 1
ATOM 808 N N . PRO A 1 99 ? 25.452 -1.898 -25.149 1.00 80.38 99 PRO A N 1
ATOM 809 C CA . PRO A 1 99 ? 25.173 -1.758 -23.714 1.00 80.38 99 PRO A CA 1
ATOM 810 C C . PRO A 1 99 ? 24.590 -0.398 -23.296 1.00 80.38 99 PRO A C 1
ATOM 812 O O . PRO A 1 99 ? 24.236 -0.230 -22.133 1.00 80.38 99 PRO A O 1
ATOM 815 N N . PHE A 1 100 ? 24.483 0.571 -24.208 1.00 84.44 100 P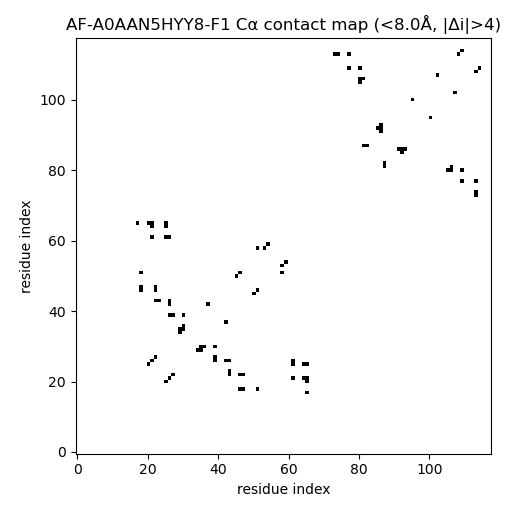HE A N 1
ATOM 816 C CA . PHE A 1 100 ? 24.090 1.955 -23.908 1.00 84.44 100 PHE A CA 1
ATOM 817 C C . PHE A 1 100 ? 22.611 2.235 -24.208 1.00 84.44 100 PHE A C 1
ATOM 819 O O . PHE A 1 100 ? 22.258 3.305 -24.703 1.00 84.44 100 PHE A O 1
ATOM 826 N N . GLN A 1 101 ? 21.742 1.263 -23.930 1.00 81.81 101 GLN A N 1
ATOM 827 C CA . GLN A 1 101 ? 20.307 1.404 -24.156 1.00 81.81 101 GLN A CA 1
ATOM 828 C C . GLN A 1 101 ? 19.702 2.419 -23.180 1.00 81.81 101 GLN A C 1
ATOM 830 O O . GLN A 1 101 ? 20.006 2.412 -21.985 1.00 81.81 101 GLN A O 1
ATOM 835 N N . VAL A 1 102 ? 18.833 3.289 -23.690 1.00 80.44 102 VAL A N 1
ATOM 836 C CA . VAL A 1 102 ? 18.068 4.221 -22.859 1.00 80.44 102 VAL A CA 1
ATOM 837 C C . VAL A 1 102 ? 16.916 3.432 -22.244 1.00 80.44 102 VAL A C 1
ATOM 839 O O . VAL A 1 102 ? 16.012 3.001 -22.955 1.00 80.44 102 VAL A O 1
ATOM 842 N N . VAL A 1 103 ? 16.992 3.182 -20.938 1.00 77.06 103 VAL A N 1
ATOM 843 C CA . VAL A 1 103 ? 15.927 2.515 -20.180 1.00 77.06 103 VAL A CA 1
ATOM 844 C C . VAL A 1 103 ? 14.977 3.586 -19.669 1.00 77.06 103 VAL A C 1
ATOM 846 O O . VAL A 1 103 ? 15.424 4.556 -19.064 1.00 77.06 103 VAL A O 1
ATOM 849 N N . ASP A 1 104 ? 13.686 3.401 -19.924 1.00 83.00 104 ASP A N 1
ATOM 850 C CA . ASP A 1 104 ? 12.644 4.290 -19.422 1.00 83.00 104 ASP A CA 1
ATOM 851 C C . ASP A 1 104 ? 12.610 4.290 -17.883 1.00 83.00 104 ASP A C 1
ATOM 853 O O . ASP A 1 104 ? 12.829 3.250 -17.243 1.00 83.00 104 ASP A O 1
ATOM 857 N N . ASP A 1 105 ? 12.316 5.443 -17.2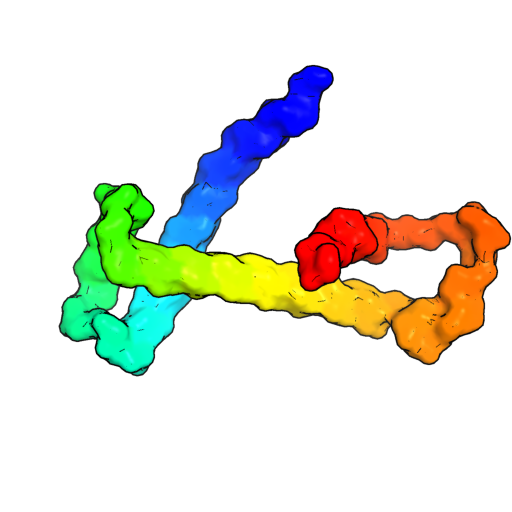84 1.00 83.75 105 ASP A N 1
ATOM 858 C CA . ASP A 1 105 ? 12.343 5.628 -15.827 1.00 83.75 105 ASP A CA 1
ATOM 859 C C . ASP A 1 105 ? 11.341 4.693 -15.124 1.00 83.75 105 ASP A C 1
ATOM 861 O O . ASP A 1 105 ? 11.623 4.165 -14.043 1.00 83.75 105 ASP A O 1
ATOM 865 N N . ASP A 1 106 ? 10.208 4.409 -15.773 1.00 82.44 106 ASP A N 1
ATOM 866 C CA . ASP A 1 106 ? 9.184 3.485 -15.275 1.00 82.44 106 ASP A CA 1
ATOM 867 C C . ASP A 1 106 ? 9.705 2.041 -15.172 1.00 82.44 106 ASP A C 1
ATOM 869 O O . ASP A 1 106 ? 9.482 1.350 -14.176 1.00 82.44 106 ASP A O 1
ATOM 873 N N . ILE A 1 107 ? 10.468 1.576 -16.165 1.00 82.12 107 ILE A N 1
ATOM 874 C CA . ILE A 1 107 ? 11.073 0.234 -16.147 1.00 82.12 107 ILE A CA 1
ATOM 875 C C . ILE A 1 107 ? 12.135 0.171 -15.061 1.00 82.12 107 ILE A C 1
ATOM 877 O O . ILE A 1 107 ? 12.240 -0.821 -14.338 1.00 82.12 107 ILE A O 1
ATOM 881 N N . TRP A 1 108 ? 12.923 1.239 -14.928 1.00 80.69 108 TRP A N 1
ATOM 882 C CA . TRP A 1 108 ? 13.936 1.324 -13.890 1.00 80.69 108 TRP A CA 1
ATOM 883 C C . TRP A 1 108 ? 13.318 1.258 -12.492 1.00 80.69 108 TRP A C 1
ATOM 885 O O . TRP A 1 108 ? 13.851 0.577 -11.609 1.00 80.69 108 TRP A O 1
ATOM 895 N N . PHE A 1 109 ? 12.165 1.901 -12.295 1.00 80.25 109 PHE A N 1
ATOM 896 C CA . PHE A 1 109 ? 11.400 1.810 -11.059 1.00 80.25 109 PHE A CA 1
ATOM 897 C C . PHE A 1 109 ? 10.930 0.373 -10.781 1.00 80.25 109 PHE A C 1
ATOM 899 O O . PHE A 1 109 ? 11.160 -0.132 -9.678 1.00 80.25 109 PHE A O 1
ATOM 906 N N . VAL A 1 110 ? 10.363 -0.325 -11.770 1.00 81.12 110 VAL A N 1
ATOM 907 C CA . VAL A 1 110 ? 9.949 -1.736 -11.624 1.00 81.12 110 VAL A CA 1
ATOM 908 C C . VAL A 1 110 ? 11.141 -2.646 -11.312 1.00 81.12 110 VAL A C 1
ATOM 910 O O . VAL A 1 110 ? 11.079 -3.464 -10.397 1.00 81.12 110 VAL A O 1
ATOM 913 N N . VAL A 1 111 ? 12.273 -2.480 -11.997 1.00 77.56 111 VAL A N 1
ATOM 914 C CA . VAL A 1 111 ? 13.486 -3.275 -11.735 1.00 77.56 111 VAL A CA 1
ATOM 915 C C . VAL A 1 111 ? 14.033 -3.009 -10.328 1.00 77.56 111 VAL A C 1
ATOM 917 O O . VAL A 1 111 ? 14.432 -3.935 -9.624 1.00 77.56 111 VAL A O 1
ATOM 920 N N . ARG A 1 112 ? 14.039 -1.751 -9.876 1.00 76.81 112 ARG A N 1
ATOM 921 C CA . ARG A 1 112 ? 14.611 -1.368 -8.575 1.00 76.81 112 ARG A CA 1
ATOM 922 C C . ARG A 1 112 ? 13.706 -1.688 -7.384 1.00 76.81 112 ARG A C 1
ATOM 924 O O . ARG A 1 112 ? 14.211 -1.996 -6.301 1.00 76.81 112 ARG A O 1
ATOM 931 N N . TYR A 1 113 ? 12.393 -1.567 -7.547 1.00 74.75 113 TYR A N 1
ATOM 932 C CA . TYR A 1 113 ? 11.431 -1.683 -6.449 1.00 74.75 113 TYR A CA 1
ATOM 933 C C . TYR A 1 113 ? 10.498 -2.888 -6.592 1.00 74.75 113 TYR A C 1
ATOM 935 O O . TYR A 1 113 ? 10.208 -3.523 -5.579 1.00 74.75 113 TYR A O 1
ATOM 943 N N . GLY A 1 114 ? 10.090 -3.236 -7.811 1.00 65.25 114 GLY A N 1
ATOM 944 C CA . GLY A 1 114 ? 9.235 -4.388 -8.114 1.00 65.25 114 GLY A CA 1
ATOM 945 C C . GLY A 1 114 ? 9.947 -5.741 -8.000 1.00 65.25 114 GLY A C 1
ATOM 946 O O . GLY A 1 114 ? 9.337 -6.742 -7.652 1.00 65.25 114 GLY A O 1
ATOM 947 N N . MET A 1 115 ? 11.272 -5.816 -8.144 1.00 59.44 115 MET A N 1
ATOM 948 C CA . MET A 1 115 ? 11.990 -7.081 -7.898 1.00 59.44 115 MET A CA 1
ATOM 949 C C . MET A 1 115 ? 12.115 -7.469 -6.416 1.00 59.44 115 MET A C 1
ATOM 951 O O . MET A 1 115 ? 12.570 -8.566 -6.119 1.00 59.44 115 MET A O 1
ATOM 955 N N . LYS A 1 116 ? 11.681 -6.623 -5.471 1.00 58.78 116 LYS A N 1
ATOM 956 C CA . LYS A 1 116 ? 11.695 -6.950 -4.029 1.00 58.78 116 LYS A CA 1
ATOM 957 C C . LYS A 1 116 ? 10.716 -8.066 -3.634 1.00 58.78 116 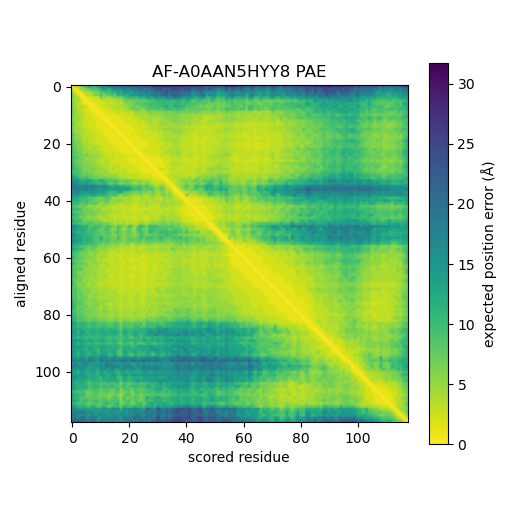LYS A C 1
ATOM 959 O O . LYS A 1 116 ? 10.661 -8.436 -2.465 1.00 58.78 116 LYS A O 1
ATOM 964 N N . PHE A 1 117 ? 9.917 -8.551 -4.584 1.00 52.19 117 PHE A N 1
ATOM 965 C CA . PHE A 1 117 ? 9.044 -9.713 -4.434 1.00 52.19 117 PHE A CA 1
ATOM 966 C C . PHE A 1 117 ? 9.772 -11.063 -4.577 1.00 52.19 117 PHE A C 1
ATOM 968 O O . PHE A 1 117 ? 9.156 -12.085 -4.275 1.00 52.19 117 PHE A O 1
ATOM 975 N N . TYR A 1 118 ? 11.043 -11.064 -5.003 1.00 39.41 118 TYR A N 1
ATOM 976 C CA . TYR A 1 118 ? 11.920 -12.239 -5.089 1.00 39.41 118 TYR A CA 1
ATOM 977 C C . TYR A 1 118 ? 13.078 -12.178 -4.090 1.00 39.41 118 TYR A C 1
ATOM 979 O O . TYR A 1 118 ? 13.593 -11.065 -3.833 1.00 39.41 118 TYR A O 1
#